Protein AF-A0A9W7D2R0-F1 (afdb_monomer)

Nearest PDB structures (foldseek):
  1hdf-assembly1_A  TM=7.786E-01  e=6.107E-05  Physarum polycephalum
  1ytq-assembly1_A  TM=7.139E-01  e=6.008E-03  Homo sapiens
  2bv2-assembly2_B  TM=7.488E-01  e=3.134E-02  Ciona intestinalis
  1a7h-assembly2_B  TM=7.354E-01  e=2.308E-02  Bos taurus
  1hk0-assembly1_X  TM=7.431E-01  e=4.810E-02  Homo sapiens

Foldseek 3Di:
DDDDPPPPPPPPLPWFWWWKWKWFAQEFQRHHTQAIETETGFLEKEFQPDPSRALRGFKMFMPGADQPQPKWKKFALDRQSDHDIDIDRNVPDRIDRGPVVCRSRTTIIGTDDPSHDPVSNVVNDYHYQVPFDAPDDRYGYDDDPVVVVVPDD

Radius of gyration: 17.45 Å; Cα contacts (8 Å, |Δi|>4): 350; chains: 1; bounding box: 54×45×46 Å

Organism: NCBI:txid1490495

Solvent-accessible surface area (backbone atoms only — not comparable to full-atom values): 8329 Å² total; per-residue (Å²): 140,82,84,80,79,80,80,77,77,76,75,78,62,66,67,51,69,52,72,24,39,44,34,36,7,57,29,55,70,66,34,62,75,65,38,33,43,33,48,42,60,41,27,26,34,39,16,30,80,42,90,90,45,37,36,34,38,16,12,39,39,47,47,62,60,76,49,50,90,78,10,28,43,34,40,12,44,28,55,82,58,40,80,59,71,49,82,41,55,33,58,79,44,56,62,41,51,58,49,68,92,48,40,46,39,31,14,15,33,34,40,38,43,94,44,49,43,74,66,46,26,64,72,59,32,74,44,57,58,75,79,42,57,71,79,53,97,51,30,34,38,63,80,56,73,82,61,59,71,78,71,69,131

Secondary structure (DSSP, 8-state):
----------------EEEEEEEEEEEGGGEEEEEEEEEEETT-EEE--STTTTTT--EEEEESS--STT-EEEEESSTTS-SSEEEEETTT-SEES--GGGTT---EEEEE-TT--HHHHHHH-EEEGGGSPEEETTEEE---TTTGGG---

Mean predicted aligned error: 8.3 Å

Sequence (153 aa):
MIYLGLHGSVIATTEADFNGYLKIYSAPNYKNAIITVNFNYASRCYSFDCDSLDNKAASAKWSKLPNSTSDTLIVFSETDCTGHKSTIRLSKTTTVSDFKVMKGTISSFIVKTKATTSAAIAKRGKSNICNWKRVGTGDIAEEDPALALFFRP

pLDDT: mean 85.27, std 18.64, range [34.19, 98.44]

Structure (mmCIF, N/CA/C/O backbone):
data_AF-A0A9W7D2R0-F1
#
_entry.id   AF-A0A9W7D2R0-F1
#
loop_
_atom_site.group_PDB
_atom_site.id
_atom_site.type_symbol
_atom_site.label_atom_id
_atom_site.label_alt_id
_atom_site.label_comp_id
_atom_site.label_asym_id
_atom_site.label_entity_id
_atom_site.label_seq_id
_atom_site.pdbx_PDB_ins_code
_atom_site.Cartn_x
_atom_site.Cartn_y
_atom_site.Cartn_z
_atom_site.occupancy
_atom_site.B_iso_or_equiv
_atom_site.auth_seq_id
_atom_site.auth_comp_id
_atom_site.auth_asym_id
_atom_site.auth_atom_id
_atom_site.pdbx_PDB_model_num
ATOM 1 N N . MET A 1 1 ? 40.451 14.704 -34.843 1.00 37.06 1 MET A N 1
ATOM 2 C CA . MET A 1 1 ? 39.150 14.389 -34.217 1.00 37.06 1 MET A CA 1
ATOM 3 C C . MET A 1 1 ? 39.399 13.410 -33.086 1.00 37.06 1 MET A C 1
ATOM 5 O O . MET A 1 1 ? 39.751 12.275 -33.366 1.00 37.06 1 MET A O 1
ATOM 9 N N . ILE A 1 2 ? 39.289 13.853 -31.836 1.00 38.09 2 ILE A N 1
ATOM 10 C CA . ILE A 1 2 ? 39.361 12.967 -30.669 1.00 38.09 2 ILE A CA 1
ATOM 11 C C . ILE A 1 2 ? 37.920 12.803 -30.188 1.00 38.09 2 ILE A C 1
ATOM 13 O O . ILE A 1 2 ? 37.302 13.774 -29.757 1.00 38.09 2 ILE A O 1
ATOM 17 N N . TYR A 1 3 ? 37.364 11.603 -30.350 1.00 38.22 3 TYR A N 1
ATOM 18 C CA . TYR A 1 3 ? 36.042 11.264 -29.831 1.00 38.22 3 TYR A CA 1
ATOM 19 C C . TYR A 1 3 ? 36.133 11.127 -28.306 1.00 38.22 3 TYR A C 1
ATOM 21 O O . TYR A 1 3 ? 36.762 10.200 -27.798 1.00 38.22 3 TYR A O 1
ATOM 29 N N . LEU A 1 4 ? 35.501 12.052 -27.577 1.00 40.69 4 LEU A N 1
ATOM 30 C CA . LEU A 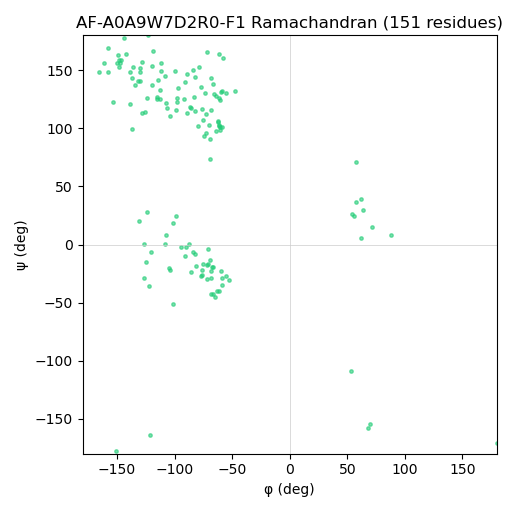1 4 ? 35.189 11.871 -26.161 1.00 40.69 4 LEU A CA 1
ATOM 31 C C . LEU A 1 4 ? 34.095 10.803 -26.034 1.00 40.69 4 LEU A C 1
ATOM 33 O O . LEU A 1 4 ? 32.919 11.069 -26.273 1.00 40.69 4 LEU A O 1
ATOM 37 N N . GLY A 1 5 ? 34.483 9.590 -25.645 1.00 42.06 5 GLY A N 1
ATOM 38 C CA . GLY A 1 5 ? 33.548 8.561 -25.200 1.00 42.06 5 GLY A CA 1
ATOM 39 C C . GLY A 1 5 ? 33.039 8.891 -23.800 1.00 42.06 5 GLY A C 1
ATOM 40 O O . GLY A 1 5 ? 33.683 8.545 -22.808 1.00 42.06 5 GLY A O 1
ATOM 41 N N . LEU A 1 6 ? 31.895 9.574 -23.724 1.00 42.69 6 LEU A N 1
ATOM 42 C CA . LEU A 1 6 ? 31.163 9.822 -22.485 1.00 42.69 6 LEU A CA 1
ATOM 43 C C . LEU A 1 6 ? 30.763 8.462 -21.880 1.00 42.69 6 LEU A C 1
ATOM 45 O O . LEU A 1 6 ? 29.797 7.837 -22.313 1.00 42.69 6 LEU A O 1
ATOM 49 N N . HIS A 1 7 ? 31.527 7.979 -20.901 1.00 39.88 7 HIS A N 1
ATOM 50 C CA . HIS A 1 7 ? 31.125 6.848 -20.070 1.00 39.88 7 HIS A CA 1
ATOM 51 C C . HIS A 1 7 ? 29.974 7.324 -19.185 1.00 39.88 7 HIS A C 1
ATOM 53 O O . HIS A 1 7 ? 30.178 7.896 -18.116 1.00 39.88 7 HIS A O 1
ATOM 59 N N . GLY A 1 8 ? 28.748 7.153 -19.677 1.00 45.22 8 GLY A N 1
ATOM 60 C CA . GLY A 1 8 ? 27.550 7.332 -18.877 1.00 45.22 8 GLY A CA 1
ATOM 61 C C . GLY A 1 8 ? 27.546 6.292 -17.765 1.00 45.22 8 GLY A C 1
ATOM 62 O O . GLY A 1 8 ? 27.162 5.147 -17.987 1.00 45.22 8 GLY A O 1
ATOM 63 N N . SER A 1 9 ? 27.988 6.681 -16.571 1.00 46.88 9 SER A N 1
ATOM 64 C CA . SER A 1 9 ? 27.786 5.891 -15.363 1.00 46.88 9 SER A CA 1
ATOM 65 C C . SER A 1 9 ? 26.284 5.754 -15.135 1.00 46.88 9 SER A C 1
ATOM 67 O O . SER A 1 9 ? 25.621 6.688 -14.683 1.00 46.88 9 SER A O 1
ATOM 69 N N . VAL A 1 10 ? 25.730 4.586 -15.457 1.00 50.31 10 VAL A N 1
ATOM 70 C CA . VAL A 1 10 ? 24.424 4.172 -14.949 1.00 50.31 10 VAL A CA 1
ATOM 71 C C . VAL A 1 10 ? 24.547 4.091 -13.433 1.00 50.31 10 VAL A C 1
ATOM 73 O O . VAL A 1 10 ? 25.116 3.149 -12.888 1.00 50.31 10 VAL A O 1
ATOM 76 N N . ILE A 1 11 ? 24.045 5.111 -12.737 1.00 44.81 11 ILE A N 1
ATOM 77 C CA . ILE A 1 11 ? 23.799 5.011 -11.303 1.00 44.81 11 ILE A CA 1
ATOM 78 C C . ILE A 1 11 ? 22.760 3.903 -11.166 1.00 44.81 11 ILE A C 1
ATOM 80 O O . ILE A 1 11 ? 21.597 4.093 -11.524 1.00 44.81 11 ILE A O 1
ATOM 84 N N . ALA A 1 12 ? 23.183 2.731 -10.696 1.00 45.44 12 ALA A N 1
ATOM 85 C CA . ALA A 1 12 ? 22.258 1.713 -10.242 1.00 45.44 12 ALA A CA 1
ATOM 86 C C . ALA A 1 12 ? 21.440 2.347 -9.114 1.00 45.44 12 ALA A C 1
ATOM 88 O O . ALA A 1 12 ? 21.928 2.529 -7.999 1.00 45.44 12 ALA A O 1
ATOM 89 N N . THR A 1 13 ? 20.215 2.776 -9.417 1.00 46.56 13 THR A N 1
ATOM 90 C CA . THR A 1 13 ? 19.276 3.218 -8.394 1.00 46.56 13 THR A CA 1
ATOM 91 C C . THR A 1 13 ? 19.017 2.004 -7.519 1.00 46.56 13 THR A C 1
ATOM 93 O O . THR A 1 13 ? 18.363 1.062 -7.968 1.00 46.56 13 THR A O 1
ATOM 96 N N . THR A 1 14 ? 19.586 1.978 -6.315 1.00 55.47 14 THR A N 1
ATOM 97 C CA . THR A 1 14 ? 19.352 0.905 -5.348 1.00 55.47 14 THR A CA 1
ATOM 98 C C . THR A 1 14 ? 17.863 0.895 -5.035 1.00 55.47 14 THR A C 1
ATOM 100 O O . THR A 1 14 ? 17.366 1.777 -4.334 1.00 55.47 14 THR A O 1
ATOM 103 N N . GLU A 1 15 ? 17.132 -0.038 -5.638 1.00 65.81 15 GLU A N 1
ATOM 104 C CA . GLU A 1 15 ? 15.725 -0.267 -5.334 1.00 65.81 15 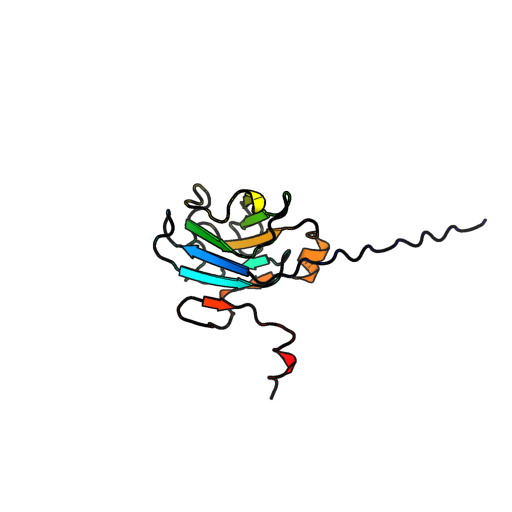GLU A CA 1
ATOM 105 C C . GLU A 1 15 ? 15.609 -0.516 -3.828 1.00 65.81 15 GLU A C 1
ATOM 107 O O . GLU A 1 15 ? 16.404 -1.260 -3.257 1.00 65.81 15 GLU A O 1
ATOM 112 N N . ALA A 1 16 ? 14.689 0.188 -3.170 1.00 76.31 16 ALA A N 1
ATOM 113 C CA . ALA A 1 16 ? 14.589 0.123 -1.721 1.00 76.31 16 ALA A CA 1
ATOM 114 C C . ALA A 1 16 ? 13.845 -1.152 -1.312 1.00 76.31 16 ALA A C 1
ATOM 116 O O . ALA A 1 16 ? 12.614 -1.211 -1.394 1.00 76.31 16 ALA A O 1
ATOM 117 N N . ASP A 1 17 ? 14.613 -2.140 -0.869 1.00 86.31 17 ASP A N 1
ATOM 118 C CA . ASP A 1 17 ? 14.105 -3.318 -0.179 1.00 86.31 17 ASP A CA 1
ATOM 119 C C . ASP A 1 17 ? 13.891 -2.982 1.307 1.00 86.31 17 ASP A C 1
ATOM 121 O O . ASP A 1 17 ? 14.635 -2.203 1.908 1.00 86.31 17 ASP A O 1
ATOM 125 N N . PHE A 1 18 ? 12.851 -3.544 1.908 1.00 89.88 18 PHE A N 1
ATOM 126 C CA . PHE A 1 18 ? 12.529 -3.420 3.328 1.00 89.88 18 PHE A CA 1
ATOM 127 C C . PHE A 1 18 ? 11.782 -4.673 3.798 1.00 89.88 18 PHE A C 1
ATOM 129 O O . PHE A 1 18 ? 11.601 -5.611 3.036 1.00 89.88 18 PHE A O 1
ATOM 136 N N . ASN A 1 19 ? 11.361 -4.711 5.061 1.00 89.94 19 ASN A N 1
ATOM 137 C CA . ASN A 1 19 ? 10.449 -5.735 5.566 1.00 89.94 19 ASN A CA 1
ATOM 138 C C . ASN A 1 19 ? 9.410 -5.042 6.443 1.00 89.94 19 ASN A C 1
ATOM 140 O O . ASN A 1 19 ? 9.687 -4.673 7.591 1.00 89.94 19 ASN A O 1
ATOM 144 N N . GLY A 1 20 ? 8.239 -4.806 5.862 1.00 93.81 20 GLY A N 1
ATOM 145 C CA . GLY A 1 20 ? 7.179 -4.043 6.492 1.00 93.81 20 GLY A CA 1
ATOM 146 C C . GLY A 1 20 ? 5.805 -4.583 6.167 1.00 93.81 20 GLY A C 1
ATOM 147 O O . GLY A 1 20 ? 5.645 -5.551 5.423 1.00 93.81 20 GLY A O 1
ATOM 148 N N . TYR A 1 21 ? 4.803 -3.949 6.768 1.00 95.56 21 TYR A N 1
ATOM 149 C CA . TYR A 1 21 ? 3.426 -4.366 6.578 1.00 95.56 21 TYR A CA 1
ATOM 150 C C . TYR A 1 21 ? 2.481 -3.197 6.358 1.00 95.56 21 TYR A C 1
ATOM 152 O O . TYR A 1 21 ? 2.686 -2.097 6.877 1.00 95.56 21 TYR A O 1
ATOM 160 N N . LEU A 1 22 ? 1.390 -3.481 5.652 1.00 97.38 22 LEU A N 1
ATOM 161 C CA . LEU A 1 22 ? 0.230 -2.619 5.485 1.00 97.38 22 LEU A CA 1
ATOM 162 C C . LEU A 1 22 ? -1.020 -3.398 5.899 1.00 97.38 22 LEU A C 1
ATOM 164 O O . LEU A 1 22 ? -1.399 -4.377 5.266 1.00 97.38 22 LEU A O 1
ATOM 168 N N . LYS A 1 23 ? -1.668 -2.959 6.974 1.00 97.38 23 LYS A N 1
ATOM 169 C CA . LYS A 1 23 ? -2.930 -3.508 7.464 1.00 97.38 23 LYS A CA 1
ATOM 170 C C . LYS A 1 23 ? -4.095 -2.652 6.991 1.00 97.38 23 LYS A C 1
ATOM 172 O O . LYS A 1 23 ? -4.117 -1.447 7.246 1.00 97.38 23 LYS A O 1
ATOM 177 N N . ILE A 1 24 ? -5.059 -3.289 6.340 1.00 96.12 24 ILE A N 1
ATOM 178 C CA . ILE A 1 24 ? -6.171 -2.657 5.630 1.00 96.12 24 ILE A CA 1
ATOM 179 C C . ILE A 1 24 ? -7.485 -2.998 6.329 1.00 96.12 24 ILE A C 1
ATOM 181 O O . ILE A 1 24 ? -7.687 -4.114 6.814 1.00 96.12 24 ILE A O 1
ATOM 185 N N . TYR A 1 25 ? -8.381 -2.020 6.378 1.00 97.00 25 TYR A N 1
ATOM 186 C CA . TYR A 1 25 ? -9.654 -2.082 7.086 1.00 97.00 25 TYR A CA 1
ATOM 187 C C . TYR A 1 25 ? -10.788 -1.639 6.160 1.00 97.00 25 TYR A C 1
ATOM 189 O O . TYR A 1 25 ? -10.617 -0.673 5.409 1.00 97.00 25 TYR A O 1
ATOM 197 N N . SER A 1 26 ? -11.945 -2.304 6.232 1.00 96.25 26 SER A N 1
ATOM 198 C CA . SER A 1 26 ? -13.111 -1.995 5.386 1.00 96.25 26 SER A CA 1
ATOM 199 C C . SER A 1 26 ? -13.985 -0.867 5.921 1.00 96.25 26 SER A C 1
ATOM 201 O O . SER A 1 26 ? -14.903 -0.414 5.241 1.00 96.25 26 SER A O 1
ATOM 203 N N . ALA A 1 27 ? -13.695 -0.372 7.126 1.00 96.88 27 ALA A N 1
ATOM 204 C CA . ALA A 1 27 ? -14.367 0.783 7.697 1.00 96.88 27 ALA A CA 1
ATOM 205 C C . ALA A 1 27 ? -13.370 1.846 8.199 1.00 96.88 27 ALA A C 1
ATOM 207 O O . ALA A 1 27 ? -12.208 1.537 8.495 1.00 96.88 27 ALA A O 1
ATOM 208 N N . PRO A 1 28 ? -13.806 3.117 8.303 1.00 97.25 28 PRO A N 1
ATOM 209 C CA . PRO A 1 28 ? -13.012 4.173 8.919 1.00 97.25 28 PRO A CA 1
ATOM 210 C C . PRO A 1 28 ? -12.639 3.851 10.369 1.00 97.25 28 PRO A C 1
ATOM 212 O O . PRO A 1 28 ? -13.291 3.052 11.047 1.00 97.25 28 PRO A O 1
ATOM 215 N N . ASN A 1 29 ? -11.612 4.533 10.864 1.00 97.50 29 ASN A N 1
ATOM 216 C CA . ASN A 1 29 ? -11.098 4.419 12.227 1.00 97.50 29 ASN A CA 1
ATOM 217 C C . ASN A 1 29 ? -10.682 2.988 12.595 1.00 97.50 29 ASN A C 1
ATOM 219 O O . ASN A 1 29 ? -10.847 2.561 13.737 1.00 97.50 29 ASN A O 1
ATOM 223 N N . TYR A 1 30 ? -10.114 2.262 11.626 1.00 97.25 30 TYR A N 1
ATOM 224 C CA . TYR A 1 30 ? -9.507 0.942 11.819 1.00 97.25 30 TYR A CA 1
ATOM 225 C C . TYR A 1 30 ? -10.497 -0.141 12.263 1.00 97.25 30 TYR A C 1
ATOM 227 O O . TYR A 1 30 ? -10.137 -1.077 12.980 1.00 97.25 30 TYR A O 1
ATOM 235 N N . LYS A 1 31 ? -11.759 -0.008 11.851 1.00 96.81 31 LYS A N 1
ATOM 236 C CA . LYS A 1 31 ? -12.804 -1.005 12.094 1.00 96.81 31 LYS A CA 1
ATOM 237 C C . LYS A 1 31 ? -12.830 -2.029 10.961 1.00 96.81 31 LYS A C 1
ATOM 239 O O . LYS A 1 31 ? -12.591 -1.674 9.812 1.00 96.81 31 LYS A O 1
ATOM 244 N N . ASN A 1 32 ? -13.167 -3.277 11.286 1.00 95.00 32 ASN A N 1
ATOM 245 C CA . ASN A 1 32 ? -13.293 -4.383 10.329 1.00 95.00 32 ASN A CA 1
ATOM 246 C C . ASN A 1 32 ? -11.995 -4.620 9.535 1.00 95.00 32 ASN A C 1
ATOM 248 O O . ASN A 1 32 ? -11.895 -4.289 8.353 1.00 95.00 32 ASN A O 1
ATOM 252 N N . ALA A 1 33 ? -10.970 -5.149 10.208 1.00 94.81 33 ALA A N 1
ATOM 253 C CA . ALA A 1 33 ? -9.720 -5.522 9.547 1.00 94.81 33 ALA A CA 1
ATOM 254 C C . ALA A 1 33 ? -9.989 -6.570 8.457 1.00 94.81 33 ALA A C 1
ATOM 256 O O . ALA A 1 33 ? -10.676 -7.555 8.718 1.00 94.81 33 ALA A O 1
ATOM 257 N N . ILE A 1 34 ? -9.445 -6.345 7.261 1.00 91.69 34 ILE A N 1
ATOM 258 C CA . ILE A 1 34 ? -9.611 -7.244 6.114 1.00 91.69 34 ILE A CA 1
ATOM 259 C C . ILE A 1 34 ? -8.365 -8.106 5.945 1.00 91.69 34 ILE A C 1
ATOM 261 O O . ILE A 1 34 ? -8.458 -9.326 5.839 1.00 91.69 34 ILE A O 1
ATOM 265 N N . ILE A 1 35 ? -7.197 -7.458 5.917 1.00 93.31 35 ILE A N 1
ATOM 266 C CA . ILE A 1 35 ? -5.934 -8.125 5.617 1.00 93.31 35 ILE A CA 1
ATOM 267 C C . ILE A 1 35 ? -4.735 -7.351 6.164 1.00 93.31 35 ILE A C 1
ATOM 269 O O . ILE A 1 35 ? -4.751 -6.116 6.215 1.00 93.31 35 ILE A O 1
ATOM 273 N N . THR A 1 36 ? -3.682 -8.073 6.535 1.00 95.44 36 THR A N 1
ATOM 274 C CA . THR A 1 36 ? -2.329 -7.538 6.694 1.00 95.44 36 THR A CA 1
ATOM 275 C C . THR A 1 36 ? -1.461 -8.039 5.549 1.00 95.44 36 THR A C 1
ATOM 277 O O . THR A 1 36 ? -1.295 -9.241 5.354 1.00 95.44 36 THR A O 1
ATOM 280 N N . VAL A 1 37 ? -0.893 -7.107 4.795 1.00 94.81 37 VAL A N 1
ATOM 281 C CA . VAL A 1 37 ? 0.011 -7.380 3.680 1.00 94.81 37 VAL A CA 1
ATOM 282 C C . VAL A 1 37 ? 1.434 -7.203 4.175 1.00 94.81 37 VAL A C 1
ATOM 284 O O . VAL A 1 37 ? 1.795 -6.087 4.538 1.00 94.81 37 VAL A O 1
ATOM 287 N N . ASN A 1 38 ? 2.230 -8.268 4.194 1.00 94.62 38 ASN A N 1
ATOM 288 C CA . ASN A 1 38 ? 3.664 -8.210 4.478 1.00 94.62 38 ASN A CA 1
ATOM 289 C C . ASN A 1 38 ? 4.420 -8.219 3.148 1.00 94.62 38 ASN A C 1
ATOM 291 O O . ASN A 1 38 ? 4.218 -9.117 2.333 1.00 94.62 38 ASN A O 1
ATOM 295 N N . PHE A 1 39 ? 5.245 -7.207 2.903 1.00 93.94 39 PHE A N 1
ATOM 296 C CA . PHE A 1 39 ? 5.873 -6.995 1.601 1.00 93.94 39 PHE A CA 1
ATOM 297 C C . PHE A 1 39 ? 7.224 -6.311 1.751 1.00 93.94 39 PHE A C 1
ATOM 299 O O . PHE A 1 39 ? 7.484 -5.630 2.749 1.00 93.94 39 PHE A O 1
ATOM 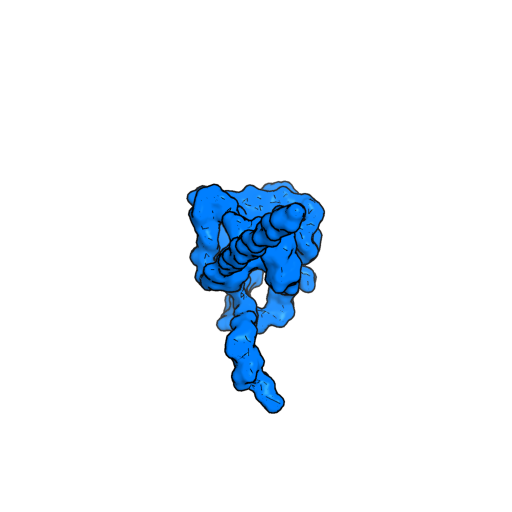306 N N . ASN A 1 40 ? 8.076 -6.512 0.745 1.00 92.25 40 ASN A N 1
ATOM 307 C CA . ASN A 1 40 ? 9.497 -6.223 0.887 1.00 92.25 40 ASN A CA 1
ATOM 308 C C . ASN A 1 40 ? 10.030 -5.191 -0.102 1.00 92.25 40 ASN A C 1
ATOM 310 O O . ASN A 1 40 ? 11.185 -4.790 0.010 1.00 92.25 40 ASN A O 1
ATOM 314 N N . TYR A 1 41 ? 9.229 -4.750 -1.074 1.00 92.69 41 TYR A N 1
ATOM 315 C CA . TYR A 1 41 ? 9.745 -3.944 -2.176 1.00 92.69 41 TYR A CA 1
ATOM 316 C C . TYR A 1 41 ? 9.027 -2.610 -2.330 1.00 92.69 41 TYR A C 1
ATOM 318 O O . TYR A 1 41 ? 7.814 -2.523 -2.523 1.00 92.69 41 TYR A O 1
ATOM 326 N N . ALA A 1 42 ? 9.812 -1.533 -2.330 1.00 94.62 42 ALA A N 1
ATOM 327 C CA . ALA A 1 42 ? 9.356 -0.260 -2.860 1.00 94.62 42 ALA A CA 1
ATOM 328 C C . ALA A 1 42 ? 9.282 -0.338 -4.389 1.00 94.62 42 ALA A C 1
ATOM 330 O O . ALA A 1 42 ? 9.875 -1.207 -5.027 1.00 94.62 42 ALA A O 1
ATOM 331 N N . SER A 1 43 ? 8.604 0.626 -5.006 1.00 95.44 43 SER A N 1
ATOM 332 C CA . SER A 1 43 ? 8.483 0.721 -6.469 1.00 95.44 43 SER A CA 1
ATOM 333 C C . SER A 1 43 ? 7.775 -0.464 -7.142 1.00 95.44 43 SER A C 1
ATOM 335 O O . SER A 1 43 ? 7.701 -0.485 -8.361 1.00 95.44 43 SER A O 1
ATOM 337 N N . ARG A 1 44 ? 7.220 -1.428 -6.401 1.00 95.75 44 ARG A N 1
ATOM 338 C CA . ARG A 1 44 ? 6.325 -2.460 -6.938 1.00 95.75 44 ARG A CA 1
ATOM 339 C C . ARG A 1 44 ? 4.877 -1.982 -6.849 1.00 95.75 44 ARG A C 1
ATOM 341 O O . ARG A 1 44 ? 4.494 -1.356 -5.862 1.00 95.75 44 ARG A O 1
ATOM 348 N N . CYS A 1 45 ? 4.095 -2.268 -7.886 1.00 97.25 45 CYS A N 1
ATOM 349 C CA . CYS A 1 45 ? 2.651 -2.061 -7.872 1.00 97.25 45 CYS A CA 1
ATOM 350 C C . CYS A 1 45 ? 1.958 -3.289 -7.286 1.00 97.25 45 CYS A C 1
ATOM 352 O O . CYS A 1 45 ? 2.078 -4.382 -7.837 1.00 97.25 45 CYS A O 1
ATOM 354 N N . TYR A 1 46 ? 1.250 -3.109 -6.178 1.00 97.06 46 TYR A N 1
ATOM 355 C CA . TYR A 1 46 ? 0.522 -4.174 -5.500 1.00 97.06 46 TYR A CA 1
ATOM 356 C C . TYR A 1 46 ? -0.975 -3.996 -5.737 1.00 97.06 46 TYR A C 1
ATOM 358 O O . TYR A 1 46 ? -1.526 -2.969 -5.338 1.00 97.06 46 TYR A O 1
ATOM 366 N N . SER A 1 47 ? -1.625 -4.961 -6.388 1.00 96.69 47 SER A N 1
ATOM 367 C CA . SER A 1 47 ? -3.059 -4.908 -6.693 1.00 96.69 47 SER A CA 1
ATOM 368 C C . SER A 1 47 ? -3.892 -5.726 -5.706 1.00 96.69 47 SER A C 1
ATOM 370 O O . SER A 1 47 ? -3.434 -6.743 -5.182 1.00 96.69 47 SER A O 1
ATOM 372 N N . PHE A 1 48 ? -5.122 -5.269 -5.474 1.00 93.00 48 PHE A N 1
ATOM 373 C CA . PHE A 1 48 ? -6.158 -5.912 -4.661 1.00 93.00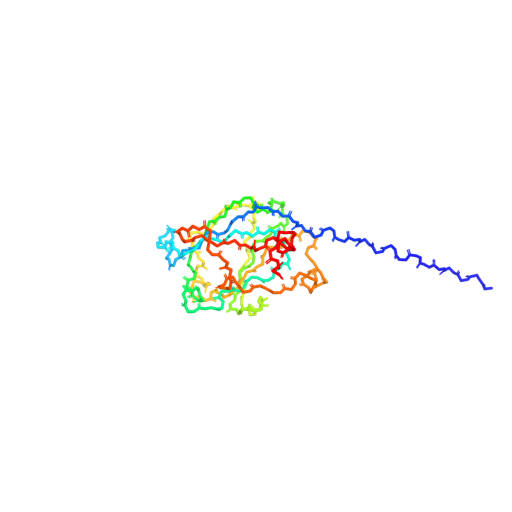 48 PHE A CA 1
ATOM 374 C C . PHE A 1 48 ? -7.167 -6.688 -5.514 1.00 93.00 48 PHE A C 1
ATOM 376 O O . PHE A 1 48 ? -8.297 -6.860 -5.077 1.00 93.00 48 PHE A O 1
ATOM 383 N N . ASP A 1 49 ? -6.776 -7.115 -6.717 1.00 90.12 49 ASP A N 1
ATOM 384 C CA . ASP A 1 49 ? -7.655 -7.648 -7.767 1.00 90.12 49 ASP A CA 1
ATOM 385 C C . ASP A 1 49 ? -8.252 -9.022 -7.395 1.00 90.12 49 ASP A C 1
ATOM 387 O O . ASP A 1 49 ? -7.798 -10.080 -7.841 1.00 90.12 49 ASP A O 1
ATOM 391 N N . CYS A 1 50 ? -9.214 -8.983 -6.471 1.00 86.75 50 CYS A N 1
ATOM 392 C CA . CYS A 1 50 ? -10.108 -10.047 -6.043 1.00 86.75 50 CYS A CA 1
ATOM 393 C C . CYS A 1 50 ? -11.276 -9.474 -5.218 1.00 86.75 50 CYS A C 1
ATOM 395 O O . CYS A 1 50 ? -11.100 -8.546 -4.426 1.00 86.75 50 CYS A O 1
ATOM 397 N N . ASP A 1 51 ? -12.450 -10.106 -5.303 1.00 84.25 51 ASP A N 1
ATOM 398 C CA . ASP A 1 51 ? -13.715 -9.627 -4.707 1.00 84.25 51 ASP A CA 1
ATOM 399 C C . ASP A 1 51 ? -13.643 -9.283 -3.210 1.00 84.25 51 ASP A C 1
ATOM 401 O O . ASP A 1 51 ? -14.378 -8.430 -2.699 1.00 84.25 51 ASP A O 1
ATOM 405 N N . SER A 1 52 ? -12.767 -9.975 -2.479 1.00 83.94 52 SER A N 1
ATOM 406 C CA . SER A 1 52 ? -12.628 -9.810 -1.030 1.00 83.94 52 SER A CA 1
ATOM 407 C C . SER A 1 52 ? -11.873 -8.544 -0.609 1.00 83.94 52 SER A C 1
ATOM 409 O O . SER A 1 52 ? -12.050 -8.097 0.526 1.00 83.94 52 SER A O 1
ATOM 411 N N . LEU A 1 53 ? -11.050 -7.965 -1.491 1.00 88.62 53 LEU A N 1
ATOM 412 C CA . LEU A 1 53 ? -10.165 -6.835 -1.178 1.00 88.62 53 LEU A CA 1
ATOM 413 C C . LEU A 1 53 ? -10.416 -5.623 -2.073 1.00 88.62 53 LEU A C 1
ATOM 415 O O . LEU A 1 53 ? -10.317 -4.488 -1.592 1.00 88.62 53 LEU A O 1
ATOM 419 N N . ASP A 1 54 ? -10.746 -5.865 -3.339 1.00 94.19 54 ASP A N 1
ATOM 420 C CA . ASP A 1 54 ? -10.916 -4.819 -4.332 1.00 94.19 54 ASP A CA 1
ATOM 421 C C . ASP A 1 54 ? -12.000 -3.832 -3.907 1.00 94.19 54 ASP A C 1
ATOM 423 O O . ASP A 1 54 ? -13.091 -4.217 -3.466 1.00 94.19 54 ASP A O 1
ATOM 427 N N . ASN A 1 55 ? -11.687 -2.538 -3.995 1.00 95.19 55 ASN A N 1
ATOM 428 C CA . ASN A 1 55 ? -12.623 -1.474 -3.652 1.00 95.19 55 ASN A CA 1
ATOM 429 C C . ASN A 1 55 ? -13.200 -1.583 -2.221 1.00 95.19 55 ASN A C 1
ATOM 431 O O . ASN A 1 55 ? -14.281 -1.070 -1.930 1.00 95.19 55 ASN A O 1
ATOM 435 N N . LYS A 1 56 ? -12.501 -2.243 -1.282 1.00 95.50 56 LYS A N 1
ATOM 436 C CA . LYS A 1 56 ? -12.960 -2.368 0.118 1.00 95.50 56 LYS A CA 1
ATOM 437 C C . LYS A 1 56 ? -12.233 -1.457 1.096 1.00 95.50 56 LYS A C 1
ATOM 439 O O . LYS A 1 56 ? -12.764 -1.194 2.171 1.00 95.50 56 LYS A O 1
ATOM 444 N N . ALA A 1 57 ? -11.031 -0.982 0.774 1.00 96.06 57 ALA A N 1
ATOM 445 C CA . ALA A 1 57 ? -10.212 -0.247 1.735 1.00 96.06 57 ALA A CA 1
ATOM 446 C C . ALA A 1 57 ? -10.839 1.104 2.136 1.00 96.06 57 ALA A C 1
ATOM 448 O O . ALA A 1 57 ? -11.192 1.932 1.293 1.00 96.06 57 ALA A O 1
ATOM 449 N N . ALA A 1 58 ? -10.925 1.348 3.445 1.00 97.56 58 ALA A N 1
ATOM 450 C CA . ALA A 1 58 ? -11.460 2.578 4.033 1.00 97.56 58 ALA A CA 1
ATOM 451 C C . ALA A 1 58 ? -10.500 3.248 5.025 1.00 97.56 58 ALA A C 1
ATOM 453 O O . ALA A 1 58 ? -10.506 4.471 5.159 1.00 97.56 58 ALA A O 1
ATOM 454 N N . SER A 1 59 ? -9.653 2.466 5.693 1.00 98.00 59 SER A N 1
ATOM 455 C CA . SER A 1 59 ? -8.569 2.967 6.537 1.00 98.00 59 SER A CA 1
ATOM 456 C C . SER A 1 59 ? -7.390 1.993 6.534 1.00 98.00 59 SER A C 1
ATOM 458 O O . SER A 1 59 ? -7.527 0.839 6.116 1.00 98.00 59 SER A O 1
ATOM 460 N N . ALA A 1 60 ? -6.215 2.457 6.959 1.00 98.06 60 ALA A N 1
ATOM 461 C CA . ALA A 1 60 ? -5.002 1.645 6.959 1.00 98.06 60 ALA A CA 1
ATOM 462 C C . ALA A 1 60 ? -4.038 1.997 8.098 1.00 98.06 60 ALA A C 1
ATOM 464 O O . ALA A 1 60 ? -3.981 3.135 8.568 1.00 98.06 60 ALA A O 1
ATOM 465 N N . LYS A 1 61 ? -3.239 1.009 8.511 1.00 98.44 61 LYS A N 1
ATOM 466 C CA . LYS A 1 61 ? -2.076 1.170 9.397 1.00 98.44 61 LYS A CA 1
ATOM 467 C C . LYS A 1 61 ? -0.877 0.473 8.782 1.00 98.44 61 LYS A C 1
ATOM 469 O O . LYS A 1 61 ? -1.042 -0.568 8.160 1.00 98.44 61 LYS A O 1
ATOM 474 N N . TRP A 1 62 ? 0.320 0.978 9.013 1.00 98.00 62 TRP A N 1
ATOM 475 C CA . TRP A 1 62 ? 1.541 0.322 8.560 1.00 98.00 62 TRP A CA 1
ATOM 476 C C . TRP A 1 62 ? 2.659 0.455 9.582 1.00 98.00 62 TRP A C 1
ATOM 478 O O . TRP A 1 62 ? 2.611 1.284 10.490 1.00 98.00 62 TRP A O 1
ATOM 488 N N . SER A 1 63 ? 3.679 -0.377 9.420 1.00 96.62 63 SER A N 1
ATOM 489 C CA . SER A 1 63 ? 4.940 -0.251 10.143 1.00 96.62 63 SER A CA 1
ATOM 490 C C . SER A 1 63 ? 6.088 -0.745 9.278 1.00 96.62 63 SER A C 1
ATOM 492 O O . SER A 1 63 ? 5.880 -1.510 8.334 1.00 96.62 63 SER A O 1
ATOM 494 N N . LYS A 1 64 ? 7.298 -0.289 9.617 1.00 95.06 64 LYS A N 1
ATOM 495 C CA . LYS A 1 64 ? 8.555 -0.634 8.936 1.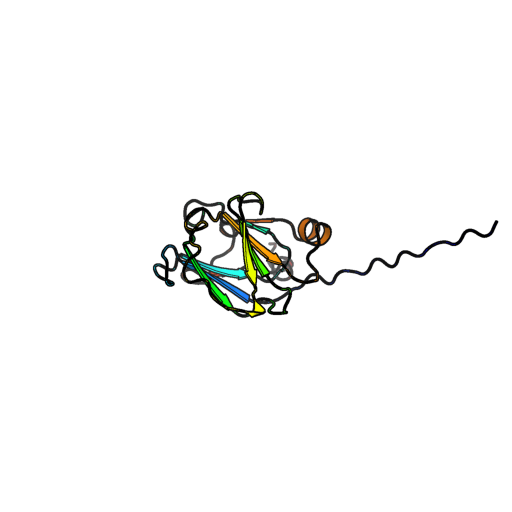00 95.06 64 LYS A CA 1
ATOM 496 C C . LYS A 1 64 ? 8.545 -0.376 7.419 1.00 95.06 64 LYS A C 1
ATOM 498 O O . LYS A 1 64 ? 9.293 -1.003 6.677 1.00 95.06 64 LYS A O 1
ATOM 503 N N . LEU A 1 65 ? 7.714 0.562 6.961 1.00 95.94 65 LEU A N 1
ATOM 504 C CA . LEU A 1 65 ? 7.847 1.127 5.620 1.00 95.94 65 LEU A CA 1
ATOM 505 C C . LEU A 1 65 ? 8.972 2.177 5.619 1.00 95.94 65 LEU A C 1
ATOM 507 O O . LEU A 1 65 ? 9.202 2.802 6.662 1.00 95.94 65 LEU A O 1
ATOM 511 N N . PRO A 1 66 ? 9.631 2.416 4.471 1.00 95.19 66 PRO A N 1
ATOM 512 C CA . PRO A 1 66 ? 10.525 3.555 4.288 1.00 95.19 66 PRO A CA 1
ATOM 513 C C . PRO A 1 66 ? 9.873 4.856 4.773 1.00 95.19 66 PRO A C 1
ATOM 515 O O . PRO A 1 66 ? 8.707 5.119 4.482 1.00 95.19 66 PRO A O 1
ATOM 518 N N . ASN A 1 67 ? 10.595 5.651 5.560 1.00 94.88 67 ASN A N 1
ATOM 519 C CA . ASN A 1 67 ? 10.028 6.794 6.282 1.00 94.88 67 ASN A CA 1
ATOM 520 C C . ASN A 1 67 ? 10.830 8.093 6.108 1.00 94.88 67 ASN A C 1
ATOM 522 O O . ASN A 1 67 ? 10.669 9.028 6.896 1.00 94.88 67 ASN A O 1
ATOM 526 N N . SER A 1 68 ? 11.657 8.179 5.064 1.00 93.69 68 SER A N 1
ATOM 527 C CA . SER A 1 68 ? 12.358 9.412 4.709 1.00 93.69 68 SER A CA 1
ATOM 528 C C . SER A 1 68 ? 11.359 10.523 4.372 1.00 93.69 68 SER A C 1
ATOM 530 O O . SER A 1 68 ? 10.182 10.291 4.081 1.00 93.69 68 SER A O 1
ATOM 532 N N . THR A 1 69 ? 11.821 11.772 4.358 1.00 93.19 69 THR A N 1
ATOM 533 C CA . THR A 1 69 ? 10.967 12.950 4.119 1.00 93.19 69 THR A CA 1
ATOM 534 C C . THR A 1 69 ? 10.235 12.927 2.771 1.00 93.19 69 THR A C 1
ATOM 536 O O . THR A 1 69 ? 9.134 13.471 2.672 1.00 93.19 69 THR A O 1
ATOM 539 N N . SER A 1 70 ? 10.811 12.274 1.757 1.00 93.25 70 SER A N 1
ATOM 540 C CA . SER A 1 70 ? 10.230 12.087 0.422 1.00 93.25 70 SER A CA 1
ATOM 541 C C . SER A 1 70 ? 9.405 10.810 0.252 1.00 93.25 70 SER A C 1
ATOM 543 O O . SER A 1 70 ? 8.760 10.653 -0.784 1.00 93.25 70 SER A O 1
ATOM 545 N N . ASP A 1 71 ? 9.441 9.888 1.217 1.00 96.06 71 ASP A N 1
ATOM 546 C CA . ASP A 1 71 ? 8.841 8.566 1.050 1.00 96.06 71 ASP A CA 1
ATOM 547 C C . ASP A 1 71 ? 7.317 8.645 1.207 1.00 96.06 71 ASP A C 1
ATOM 549 O O . ASP A 1 71 ? 6.780 9.324 2.095 1.00 96.06 71 ASP A O 1
ATOM 553 N N . THR A 1 72 ? 6.600 7.972 0.307 1.00 97.94 72 THR A N 1
ATOM 554 C CA . THR A 1 72 ? 5.138 8.051 0.229 1.00 97.94 72 THR A CA 1
ATOM 555 C C . THR A 1 72 ? 4.494 6.692 0.008 1.00 97.94 72 THR A C 1
ATOM 557 O O . THR A 1 72 ? 5.000 5.865 -0.744 1.00 97.94 72 THR A O 1
ATOM 560 N N . LEU A 1 73 ? 3.338 6.485 0.633 1.00 98.19 73 LEU A N 1
ATOM 561 C CA . LEU A 1 73 ? 2.377 5.470 0.221 1.00 98.19 73 LEU A CA 1
ATOM 562 C C . LEU A 1 73 ? 1.404 6.139 -0.742 1.00 98.19 73 LEU A C 1
ATOM 564 O O . LEU A 1 73 ? 0.800 7.158 -0.407 1.00 98.19 73 LEU A O 1
ATOM 568 N N . ILE A 1 74 ? 1.259 5.578 -1.934 1.00 98.06 74 ILE A N 1
ATOM 569 C CA . ILE A 1 74 ? 0.285 6.033 -2.919 1.00 98.06 74 ILE A CA 1
ATOM 570 C C . ILE A 1 74 ? -0.724 4.920 -3.122 1.00 98.06 74 ILE A C 1
ATOM 572 O O . ILE A 1 74 ? -0.335 3.792 -3.406 1.00 98.06 74 ILE A O 1
ATOM 576 N N . VAL A 1 75 ? -2.000 5.252 -2.977 1.00 98.12 75 VAL A N 1
ATOM 577 C CA . VAL A 1 75 ? -3.123 4.359 -3.275 1.00 98.12 75 VAL A CA 1
ATOM 578 C C . VAL A 1 75 ? -3.822 4.835 -4.540 1.00 98.12 75 VAL A C 1
ATOM 580 O O . VAL A 1 75 ? -3.898 6.043 -4.776 1.00 98.12 75 VAL A O 1
ATOM 583 N N . PHE A 1 76 ? -4.319 3.894 -5.331 1.00 98.12 76 PHE A N 1
ATOM 584 C CA . PHE A 1 76 ? -4.852 4.118 -6.672 1.00 98.12 76 PHE A CA 1
ATOM 585 C C . PHE A 1 76 ? -6.221 3.470 -6.833 1.00 98.12 76 PHE A C 1
ATOM 587 O O . PHE A 1 76 ? -6.509 2.469 -6.171 1.00 98.12 76 PHE A O 1
ATOM 594 N N . SER A 1 77 ? -7.047 4.033 -7.715 1.00 97.19 77 SER A N 1
ATOM 595 C CA . SER A 1 77 ? -8.387 3.512 -7.978 1.00 97.19 77 SER A CA 1
ATOM 596 C C . SER A 1 77 ? -8.431 2.334 -8.945 1.00 97.19 77 SER A C 1
ATOM 598 O O . SER A 1 77 ? -9.413 1.602 -8.980 1.00 97.19 77 SER A O 1
ATOM 600 N N . GLU A 1 78 ? -7.372 2.139 -9.724 1.00 97.19 78 GLU A N 1
ATOM 601 C CA . GLU A 1 78 ? -7.263 1.057 -10.704 1.00 97.19 78 GLU A CA 1
ATOM 602 C C . GLU A 1 78 ? -6.200 0.044 -10.266 1.00 97.19 78 GLU A C 1
ATOM 604 O O . GLU A 1 78 ? -5.309 0.354 -9.469 1.00 97.19 78 GLU A O 1
ATOM 609 N N . THR A 1 79 ? -6.305 -1.196 -10.742 1.00 95.56 79 THR A N 1
ATOM 610 C CA . THR A 1 79 ? -5.484 -2.331 -10.279 1.00 95.56 79 THR A CA 1
ATOM 611 C C . THR A 1 79 ? -4.026 -2.249 -10.726 1.00 95.56 79 THR A C 1
ATOM 613 O O . THR A 1 79 ? -3.156 -2.896 -10.149 1.00 95.56 79 THR A O 1
ATOM 616 N N . ASP A 1 80 ? -3.716 -1.425 -11.721 1.00 95.06 80 ASP A N 1
ATOM 617 C CA . ASP A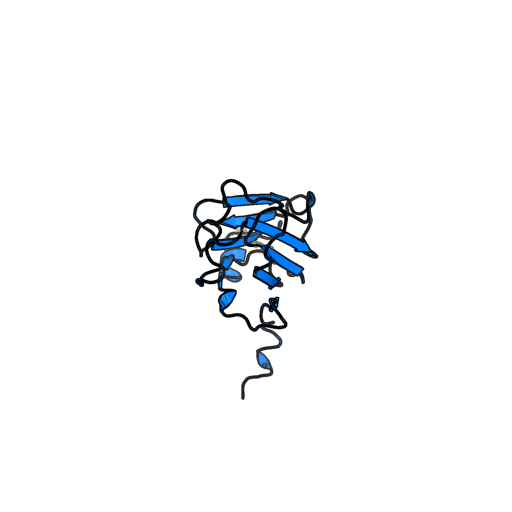 1 80 ? -2.392 -1.295 -12.317 1.00 95.06 80 ASP A CA 1
ATOM 618 C C . ASP A 1 80 ? -1.596 -0.072 -11.839 1.00 95.06 80 ASP A C 1
ATOM 620 O O . ASP A 1 80 ? -0.598 0.307 -12.459 1.00 95.06 80 ASP A O 1
ATOM 624 N N . CYS A 1 81 ? -2.003 0.503 -10.705 1.00 97.06 81 CYS A N 1
ATOM 625 C CA . CYS A 1 81 ? -1.442 1.718 -10.124 1.00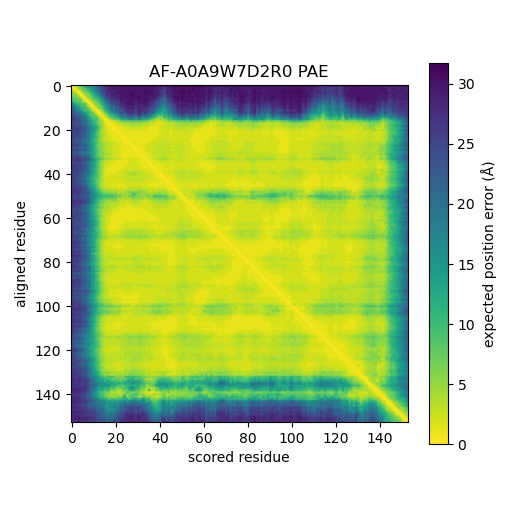 97.06 81 CYS A CA 1
ATOM 626 C C . CYS A 1 81 ? -1.599 2.952 -11.023 1.00 97.06 81 CYS A C 1
ATOM 628 O O . CYS A 1 81 ? -0.709 3.808 -11.100 1.00 97.06 81 CYS A O 1
ATOM 630 N N . THR A 1 82 ? -2.758 3.048 -11.677 1.00 96.12 82 THR A N 1
ATOM 631 C CA . THR A 1 82 ? -3.205 4.205 -12.459 1.00 96.12 82 THR A CA 1
ATOM 632 C C . THR A 1 82 ? -4.534 4.767 -11.917 1.00 96.12 82 THR A C 1
ATOM 634 O O . THR A 1 82 ? -4.888 4.536 -10.759 1.00 96.12 82 THR A O 1
ATOM 637 N N . GLY A 1 83 ? -5.234 5.593 -12.695 1.00 96.44 83 GLY A N 1
ATOM 638 C CA . GLY A 1 83 ? -6.473 6.238 -12.262 1.00 96.44 83 GLY A CA 1
ATOM 639 C C . GLY A 1 83 ? -6.291 7.318 -11.186 1.00 96.44 83 GLY A C 1
ATOM 640 O O . GLY A 1 83 ? -5.240 7.965 -11.064 1.00 96.44 83 GLY A O 1
ATOM 641 N N . HIS A 1 84 ? -7.350 7.551 -10.405 1.00 96.88 84 HIS A N 1
ATOM 642 C CA . HIS A 1 84 ? -7.334 8.517 -9.310 1.00 96.88 84 HIS A CA 1
ATOM 643 C C . HIS A 1 84 ? -6.425 8.026 -8.180 1.00 96.88 84 HIS A C 1
ATOM 645 O O . HIS A 1 84 ? -6.357 6.831 -7.895 1.00 96.88 84 HIS A O 1
ATOM 651 N N . LYS A 1 85 ? -5.709 8.946 -7.524 1.00 97.06 85 LYS A N 1
ATOM 652 C CA . LYS A 1 85 ? -4.720 8.587 -6.505 1.00 97.06 85 LYS A CA 1
ATOM 653 C C . LYS A 1 85 ? -4.747 9.506 -5.299 1.00 97.06 85 LYS A C 1
ATOM 655 O O . LYS A 1 85 ? -4.935 10.714 -5.426 1.00 97.06 85 LYS A O 1
ATOM 660 N N . SER A 1 86 ? -4.412 8.937 -4.147 1.00 97.38 86 SER A N 1
ATOM 661 C CA . SER A 1 86 ? -4.096 9.687 -2.933 1.00 97.38 86 SER A CA 1
ATOM 662 C C . SER A 1 86 ? -2.678 9.374 -2.479 1.00 97.38 86 SER A C 1
ATOM 664 O O . SER A 1 86 ? -2.234 8.229 -2.529 1.00 97.38 86 SER A O 1
ATOM 666 N N . THR A 1 87 ? -1.954 10.416 -2.071 1.00 97.38 87 THR A N 1
ATOM 667 C CA . THR A 1 87 ? -0.549 10.333 -1.655 1.00 97.38 87 THR A CA 1
ATOM 668 C C . THR A 1 87 ? -0.442 10.630 -0.168 1.00 97.38 87 THR A C 1
ATOM 670 O O . THR A 1 87 ? -0.841 11.703 0.285 1.00 97.38 87 THR A O 1
ATOM 673 N N . ILE A 1 88 ? 0.158 9.713 0.582 1.00 97.75 88 ILE A N 1
ATOM 674 C CA . ILE A 1 88 ? 0.378 9.832 2.018 1.00 97.75 88 ILE A CA 1
ATOM 675 C C . ILE A 1 88 ? 1.877 9.894 2.291 1.00 97.75 88 ILE A C 1
ATOM 677 O O . ILE A 1 88 ? 2.621 9.005 1.886 1.00 97.75 88 ILE A O 1
ATOM 681 N N . ARG A 1 89 ? 2.333 10.939 2.992 1.00 97.75 89 ARG A N 1
ATOM 682 C CA . ARG A 1 89 ? 3.738 11.069 3.412 1.00 97.75 89 ARG A CA 1
ATOM 683 C C . ARG A 1 89 ? 4.023 10.146 4.594 1.00 97.75 89 ARG A C 1
ATOM 685 O O . ARG A 1 89 ? 3.481 10.357 5.678 1.00 97.75 89 ARG A O 1
ATOM 692 N N . LEU A 1 90 ? 4.913 9.177 4.393 1.00 96.81 90 LEU A N 1
ATOM 693 C CA . LEU A 1 90 ? 5.248 8.151 5.389 1.00 96.81 90 LEU A CA 1
ATOM 694 C C . LEU A 1 90 ? 5.999 8.728 6.597 1.00 96.81 90 LEU A C 1
ATOM 696 O O . LEU A 1 90 ? 5.829 8.257 7.715 1.00 96.81 90 LEU A O 1
ATOM 700 N N . SER A 1 91 ? 6.750 9.814 6.404 1.00 96.31 91 SER A N 1
ATOM 701 C CA . SER A 1 91 ? 7.428 10.546 7.487 1.00 96.31 91 SER A CA 1
ATOM 702 C C . SER A 1 91 ? 6.487 11.299 8.439 1.00 96.31 91 SER A C 1
ATOM 704 O O . SER A 1 91 ? 6.925 11.780 9.481 1.00 96.31 91 SER A O 1
ATOM 706 N N . LYS A 1 92 ? 5.204 11.463 8.087 1.00 97.00 92 LYS A N 1
ATOM 707 C CA . LYS A 1 92 ? 4.240 12.258 8.872 1.00 97.00 92 LYS A CA 1
ATOM 708 C C . LYS A 1 92 ? 3.254 11.418 9.667 1.00 97.00 92 LYS A C 1
ATOM 710 O O . LYS A 1 92 ? 2.634 11.936 10.589 1.00 97.00 92 LYS A O 1
ATOM 715 N N . THR A 1 93 ? 3.069 10.158 9.297 1.00 96.94 93 THR A N 1
ATOM 716 C CA . THR A 1 93 ? 2.092 9.275 9.927 1.00 96.94 93 THR A CA 1
ATOM 717 C C . THR A 1 93 ? 2.421 7.822 9.619 1.00 96.94 93 THR A C 1
ATOM 719 O O . THR A 1 93 ? 3.044 7.513 8.606 1.00 96.94 93 THR A O 1
ATOM 722 N N . THR A 1 94 ? 1.954 6.926 10.480 1.00 97.19 94 THR A N 1
ATOM 723 C CA . THR A 1 94 ? 1.941 5.473 10.263 1.00 97.19 94 THR A CA 1
ATOM 724 C C . THR A 1 94 ? 0.534 4.935 9.990 1.00 97.19 94 THR A C 1
ATOM 726 O O . THR A 1 94 ? 0.301 3.725 9.978 1.00 97.19 94 THR A O 1
ATOM 729 N N . THR A 1 95 ? -0.437 5.837 9.817 1.00 97.81 95 THR A N 1
ATOM 730 C CA . THR A 1 95 ? -1.858 5.506 9.702 1.00 97.81 95 THR A CA 1
ATOM 731 C C . THR A 1 95 ? -2.626 6.464 8.788 1.00 97.81 95 THR A C 1
ATOM 733 O O . THR A 1 95 ? -2.261 7.630 8.620 1.00 97.81 95 THR A O 1
ATOM 736 N N . VAL A 1 96 ? -3.739 5.972 8.243 1.00 97.94 96 VAL A N 1
ATOM 737 C CA . VAL A 1 96 ? -4.825 6.765 7.656 1.00 97.94 96 VAL A CA 1
ATOM 738 C C . VAL A 1 96 ? -6.122 6.291 8.294 1.00 97.94 96 VAL A C 1
ATOM 740 O O . VAL A 1 96 ? -6.517 5.149 8.077 1.00 97.94 96 VAL A O 1
ATOM 743 N N . SER A 1 97 ? -6.780 7.145 9.079 1.00 97.56 97 SER A N 1
ATOM 744 C CA . SER A 1 97 ? -8.042 6.804 9.751 1.00 97.56 97 SER A CA 1
ATOM 745 C C . SER A 1 97 ? -9.251 6.820 8.815 1.00 97.56 97 SER A C 1
ATOM 747 O O . SER A 1 97 ? -10.210 6.100 9.069 1.00 97.56 97 SER A O 1
ATOM 749 N N . ASP A 1 98 ? -9.215 7.599 7.735 1.00 97.06 98 ASP A N 1
ATOM 750 C CA . ASP A 1 98 ? -10.252 7.624 6.702 1.00 97.06 98 ASP A CA 1
ATOM 751 C C . ASP A 1 98 ? -9.640 8.067 5.367 1.00 97.06 98 ASP A C 1
ATOM 753 O O . ASP A 1 98 ? -9.052 9.149 5.271 1.00 97.06 98 ASP A O 1
ATOM 757 N N . PHE A 1 99 ? -9.777 7.238 4.332 1.00 95.50 99 PHE A N 1
ATOM 758 C CA . PHE A 1 99 ? -9.358 7.567 2.968 1.00 95.50 99 PHE A CA 1
ATOM 759 C C . PHE A 1 99 ? -10.249 8.624 2.288 1.00 95.50 99 PHE A C 1
ATOM 761 O O . PHE A 1 99 ? -9.924 9.086 1.191 1.00 95.50 99 PHE A O 1
ATOM 768 N N . LYS A 1 100 ? -11.332 9.061 2.945 1.00 93.56 100 LYS A N 1
ATOM 769 C CA . LYS A 1 100 ? -12.274 10.089 2.489 1.00 93.56 100 LYS A CA 1
ATOM 770 C C . LYS A 1 100 ? -12.801 9.768 1.090 1.00 93.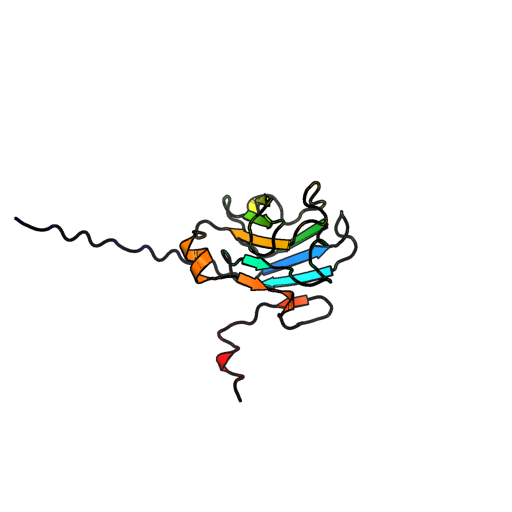56 100 LYS A C 1
ATOM 772 O O . LYS A 1 100 ? -13.567 8.826 0.930 1.00 93.56 100 LYS A O 1
ATOM 777 N N . VAL A 1 101 ? -12.370 10.531 0.087 1.00 90.56 101 VAL A N 1
ATOM 778 C CA . VAL A 1 101 ? -12.795 10.403 -1.314 1.00 90.56 101 VAL A CA 1
ATOM 779 C C . VAL A 1 101 ? -12.309 9.114 -1.979 1.00 90.56 101 VAL A C 1
ATOM 781 O O . VAL A 1 101 ? -12.932 8.670 -2.929 1.00 90.56 101 VAL A O 1
ATOM 784 N N . MET A 1 102 ? -11.237 8.498 -1.468 1.00 92.19 102 MET A N 1
ATOM 785 C CA . MET A 1 102 ? -10.715 7.217 -1.971 1.00 92.19 102 MET A CA 1
ATOM 786 C C . MET A 1 102 ? -11.335 6.002 -1.263 1.00 92.19 102 MET A C 1
ATOM 788 O O . MET A 1 102 ? -10.975 4.859 -1.537 1.00 92.19 102 MET A O 1
ATOM 792 N N . LYS A 1 103 ? -12.212 6.213 -0.275 1.00 91.31 103 LYS A N 1
ATOM 793 C CA . LYS A 1 103 ? -12.801 5.111 0.488 1.00 91.31 103 LYS A CA 1
ATOM 794 C C . LYS A 1 103 ? -13.647 4.234 -0.431 1.00 91.31 103 LYS A C 1
ATOM 796 O O . LYS A 1 103 ? -14.570 4.727 -1.069 1.00 91.31 103 LYS A O 1
ATOM 801 N N . GLY A 1 104 ? -13.385 2.931 -0.407 1.00 90.12 104 GLY A N 1
ATOM 802 C CA . GLY A 1 104 ? -14.150 1.960 -1.183 1.00 90.12 104 GLY A CA 1
ATOM 803 C C . GLY A 1 104 ? -13.894 2.026 -2.690 1.00 90.12 104 GLY A C 1
ATOM 804 O O . GLY A 1 104 ? -14.681 1.492 -3.457 1.00 90.12 104 GLY A O 1
ATOM 805 N N . THR A 1 105 ? -12.824 2.703 -3.114 1.00 95.38 105 THR A N 1
ATOM 806 C CA . THR A 1 105 ? -12.430 2.791 -4.526 1.00 95.38 105 THR A CA 1
ATOM 807 C C . THR A 1 105 ? -10.984 2.367 -4.752 1.00 95.38 105 THR A C 1
ATOM 809 O O . THR A 1 105 ? -10.477 2.541 -5.846 1.00 95.38 105 THR A O 1
ATOM 812 N N . ILE A 1 106 ? -10.257 1.963 -3.704 1.00 97.06 106 ILE A N 1
ATOM 813 C CA . ILE A 1 106 ? -8.828 1.646 -3.795 1.00 97.06 106 ILE A CA 1
ATOM 814 C C . ILE A 1 106 ? -8.656 0.212 -4.291 1.00 97.06 106 ILE A C 1
ATOM 816 O O . ILE A 1 106 ? -9.142 -0.721 -3.650 1.00 97.06 106 ILE A O 1
ATOM 820 N N . SER A 1 107 ? -7.859 0.070 -5.347 1.00 97.56 107 SER A N 1
ATOM 821 C CA . SER A 1 107 ? -7.630 -1.192 -6.065 1.00 97.56 107 SER A CA 1
ATOM 822 C C . SER A 1 107 ? -6.145 -1.554 -6.163 1.00 97.56 107 SER A C 1
ATOM 824 O O . SER A 1 107 ? -5.792 -2.697 -6.445 1.00 97.56 107 SER A O 1
ATOM 826 N N . SER A 1 108 ? -5.238 -0.608 -5.898 1.00 97.81 108 SER A N 1
ATOM 827 C CA . SER A 1 108 ? -3.802 -0.896 -5.805 1.00 97.81 108 SER A CA 1
ATOM 828 C C . SER A 1 108 ? -3.025 0.144 -4.996 1.00 97.81 108 SER A C 1
ATOM 830 O O . SER A 1 108 ? -3.542 1.208 -4.635 1.00 97.81 108 SER A O 1
ATOM 832 N N . PHE A 1 109 ? -1.764 -0.166 -4.686 1.00 98.06 109 PHE A N 1
ATOM 833 C CA . PHE A 1 109 ? -0.853 0.749 -4.007 1.00 98.06 109 PHE A CA 1
ATOM 834 C C . PHE A 1 109 ? 0.613 0.595 -4.435 1.00 98.06 109 PHE A C 1
ATOM 836 O O . PHE A 1 109 ? 1.046 -0.452 -4.916 1.00 98.06 109 PHE A O 1
ATOM 843 N N . ILE A 1 110 ? 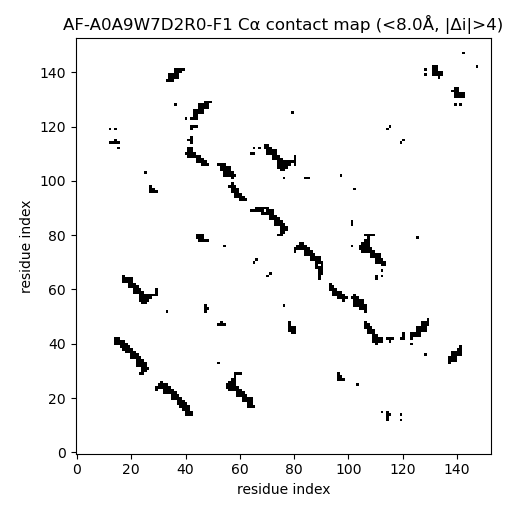1.392 1.657 -4.205 1.00 97.44 110 ILE A N 1
ATOM 844 C CA . ILE A 1 110 ? 2.856 1.689 -4.328 1.00 97.44 110 ILE A CA 1
ATOM 845 C C . ILE A 1 110 ? 3.445 2.390 -3.105 1.00 97.44 110 ILE A C 1
ATOM 847 O O . ILE A 1 110 ? 2.991 3.468 -2.720 1.00 97.44 110 ILE A O 1
ATOM 851 N N . VAL A 1 111 ? 4.529 1.838 -2.559 1.00 97.81 111 VAL A N 1
ATOM 852 C CA . VAL A 1 111 ? 5.457 2.591 -1.703 1.00 97.81 111 VAL A CA 1
ATOM 853 C C . VAL A 1 111 ? 6.527 3.224 -2.589 1.00 97.81 111 VAL A C 1
ATOM 855 O O . VAL A 1 111 ? 7.318 2.515 -3.216 1.00 97.81 111 VAL A O 1
ATOM 858 N N . LYS A 1 112 ? 6.532 4.557 -2.680 1.00 96.00 112 LYS A N 1
ATOM 859 C CA . LYS A 1 112 ? 7.545 5.319 -3.414 1.00 96.00 112 LYS A CA 1
ATOM 860 C C . LYS A 1 112 ? 8.625 5.828 -2.475 1.00 96.00 112 LYS A C 1
ATOM 862 O O . LYS A 1 112 ? 8.318 6.429 -1.447 1.00 96.00 112 LYS A O 1
ATOM 867 N N . THR A 1 113 ? 9.871 5.662 -2.888 1.00 95.19 113 THR A N 1
ATOM 868 C CA . THR A 1 113 ? 11.055 6.218 -2.229 1.00 95.19 113 THR A CA 1
ATOM 869 C C . THR A 1 113 ? 11.850 7.073 -3.210 1.00 95.19 113 THR A C 1
ATOM 871 O O . THR A 1 113 ? 11.498 7.179 -4.388 1.00 95.19 113 THR A O 1
ATOM 874 N N . LYS A 1 114 ? 12.967 7.657 -2.761 1.00 91.19 114 LYS A N 1
ATOM 875 C CA . LYS A 1 114 ? 13.905 8.375 -3.646 1.00 91.19 114 LYS A CA 1
ATOM 876 C C . LYS A 1 114 ? 14.407 7.518 -4.823 1.00 91.19 114 LYS A C 1
ATOM 878 O O . LYS A 1 114 ? 14.739 8.065 -5.870 1.00 91.19 114 LYS A O 1
ATOM 883 N N . ALA A 1 115 ? 14.452 6.195 -4.664 1.00 88.88 115 ALA A N 1
ATOM 884 C CA . ALA A 1 115 ? 14.872 5.264 -5.710 1.00 88.88 115 ALA A CA 1
ATOM 885 C C . ALA A 1 115 ? 13.758 4.923 -6.717 1.00 88.88 115 ALA A C 1
ATOM 887 O O . ALA A 1 115 ? 14.020 4.262 -7.722 1.00 88.88 115 ALA A O 1
ATOM 888 N N . THR A 1 116 ? 12.513 5.345 -6.472 1.00 92.06 116 THR A N 1
ATOM 889 C CA . THR A 1 116 ? 11.391 5.014 -7.349 1.00 92.06 116 THR A CA 1
ATOM 890 C C . THR A 1 116 ? 11.430 5.834 -8.634 1.00 92.06 116 THR A C 1
ATOM 892 O O . THR A 1 116 ? 11.081 7.013 -8.660 1.00 92.06 116 THR A O 1
ATOM 895 N N . THR A 1 117 ? 11.785 5.166 -9.727 1.00 91.56 117 THR A N 1
ATOM 896 C CA . THR A 1 117 ? 11.716 5.668 -11.105 1.00 91.56 117 THR A CA 1
ATOM 897 C C . THR A 1 117 ? 10.765 4.802 -11.933 1.00 91.56 117 THR A C 1
ATOM 899 O O . THR A 1 117 ? 10.409 3.697 -11.521 1.00 91.56 117 THR A O 1
ATOM 902 N N . SER A 1 118 ? 10.367 5.257 -13.126 1.00 88.69 118 SER A N 1
ATOM 903 C CA . SER A 1 118 ? 9.584 4.420 -14.053 1.00 88.69 118 SER A CA 1
ATOM 904 C C . SER A 1 118 ? 10.323 3.130 -14.428 1.00 88.69 118 SER A C 1
ATOM 906 O O . SER A 1 118 ? 9.694 2.084 -14.546 1.00 88.69 118 SER A O 1
ATOM 908 N N . ALA A 1 119 ? 11.655 3.182 -14.542 1.00 90.62 119 ALA A N 1
ATOM 909 C CA . ALA A 1 119 ? 12.488 2.006 -14.786 1.00 90.62 119 ALA A CA 1
ATOM 910 C C . ALA A 1 119 ? 12.475 1.033 -13.595 1.00 90.62 119 ALA A C 1
ATOM 912 O O . ALA A 1 119 ? 12.326 -0.169 -13.796 1.00 90.62 119 ALA A O 1
ATOM 913 N N . ALA A 1 120 ? 12.552 1.541 -12.359 1.00 90.31 120 ALA A N 1
ATOM 914 C CA . ALA A 1 120 ? 12.443 0.716 -11.154 1.00 90.31 120 ALA A CA 1
ATOM 915 C C . ALA A 1 120 ? 11.059 0.052 -11.041 1.00 90.31 120 ALA A C 1
ATOM 917 O O . ALA A 1 120 ? 10.968 -1.124 -10.698 1.00 90.31 120 ALA A O 1
ATOM 918 N N . ILE A 1 121 ? 9.986 0.779 -11.383 1.00 90.94 121 ILE A N 1
ATOM 919 C CA . ILE A 1 121 ? 8.626 0.220 -11.422 1.00 90.94 121 ILE A CA 1
ATOM 920 C C . ILE A 1 121 ? 8.508 -0.860 -12.497 1.00 90.94 121 ILE A C 1
ATOM 922 O O . ILE A 1 121 ? 7.986 -1.935 -12.219 1.00 90.94 121 ILE A O 1
ATOM 926 N N . ALA A 1 122 ? 9.033 -0.620 -13.702 1.00 90.06 122 ALA A N 1
ATOM 927 C CA . ALA A 1 122 ? 9.032 -1.614 -14.773 1.00 90.06 122 ALA A CA 1
ATOM 928 C C . ALA A 1 122 ? 9.820 -2.877 -14.385 1.00 90.06 122 ALA A C 1
ATOM 930 O O . ALA A 1 122 ? 9.363 -3.987 -14.641 1.00 90.06 122 ALA A O 1
ATOM 931 N N . LYS A 1 123 ? 10.964 -2.712 -13.711 1.00 90.56 123 LYS A N 1
ATOM 932 C CA . LYS A 1 123 ? 11.802 -3.818 -13.233 1.00 90.56 123 LYS A CA 1
ATOM 933 C C . LYS A 1 123 ? 11.142 -4.625 -12.112 1.00 90.56 123 LYS A C 1
ATOM 935 O O . LYS A 1 123 ? 11.210 -5.850 -12.131 1.00 90.56 123 LYS A O 1
ATOM 940 N N . ARG A 1 124 ? 10.493 -3.970 -11.142 1.00 90.69 124 ARG A N 1
ATOM 941 C CA . ARG A 1 124 ? 9.780 -4.653 -10.044 1.00 90.69 124 ARG A CA 1
ATOM 942 C C . ARG A 1 124 ? 8.436 -5.231 -10.474 1.00 90.69 124 ARG A C 1
ATOM 944 O O . ARG A 1 124 ? 7.983 -6.214 -9.882 1.00 90.69 124 ARG A O 1
ATOM 951 N N . GLY A 1 125 ? 7.817 -4.649 -11.492 1.00 92.62 125 GLY A N 1
ATOM 952 C CA . GLY A 1 125 ? 6.557 -5.098 -12.057 1.00 92.62 125 GLY A CA 1
ATOM 953 C C . GLY A 1 125 ? 5.363 -4.912 -11.120 1.00 92.62 125 GLY A C 1
ATOM 954 O O . GLY A 1 125 ? 5.360 -4.086 -10.200 1.00 92.62 125 GLY A O 1
ATOM 955 N N . LYS A 1 126 ? 4.326 -5.701 -11.393 1.00 94.44 126 LYS A N 1
ATOM 956 C CA . LYS A 1 126 ? 3.054 -5.721 -10.667 1.00 94.44 126 LYS A CA 1
ATOM 957 C C . LYS A 1 126 ? 2.926 -7.040 -9.906 1.00 94.44 126 LYS A C 1
ATOM 959 O O . LYS A 1 126 ? 3.435 -8.060 -10.365 1.00 94.44 126 LYS A O 1
ATOM 964 N N . SER A 1 127 ? 2.245 -7.028 -8.768 1.00 94.62 127 SER A N 1
ATOM 965 C CA . SER A 1 127 ? 1.959 -8.225 -7.980 1.00 94.62 127 SER A CA 1
ATOM 966 C C . SER A 1 127 ? 0.533 -8.169 -7.449 1.00 94.62 127 SER A C 1
ATOM 968 O O . SER A 1 127 ? 0.174 -7.229 -6.742 1.00 94.62 127 SER A O 1
ATOM 970 N N . ASN A 1 128 ? -0.281 -9.165 -7.801 1.00 93.69 128 ASN A N 1
ATOM 971 C CA . ASN A 1 128 ? -1.612 -9.322 -7.224 1.00 93.69 128 ASN A CA 1
ATOM 972 C C . ASN A 1 128 ? -1.480 -10.032 -5.877 1.00 93.69 128 ASN A C 1
ATOM 974 O O . ASN A 1 128 ? -1.076 -11.197 -5.821 1.00 93.69 128 ASN A O 1
ATOM 978 N N . ILE A 1 129 ? -1.828 -9.331 -4.799 1.00 92.06 129 ILE A N 1
ATOM 979 C CA . ILE A 1 129 ? -1.649 -9.849 -3.442 1.00 92.06 129 ILE A CA 1
ATOM 980 C C . ILE A 1 129 ? -2.645 -10.964 -3.106 1.00 92.06 129 ILE A C 1
ATOM 982 O O . ILE A 1 129 ? -2.419 -11.739 -2.181 1.00 92.06 129 ILE A O 1
ATOM 986 N N . CYS A 1 130 ? -3.735 -11.085 -3.866 1.00 88.00 130 CYS A N 1
ATOM 987 C CA . CYS A 1 130 ? -4.714 -12.153 -3.692 1.00 88.00 130 CYS A CA 1
ATOM 988 C C . CYS A 1 130 ? -4.145 -13.535 -4.055 1.00 88.00 130 CYS A C 1
ATOM 990 O O . CYS A 1 130 ? -4.659 -14.549 -3.590 1.00 88.00 130 CYS A O 1
ATOM 992 N N . ASN A 1 131 ? -3.054 -13.577 -4.828 1.00 87.88 131 ASN A N 1
ATOM 993 C CA . ASN A 1 131 ? -2.356 -14.812 -5.195 1.00 87.88 131 ASN A CA 1
ATOM 994 C C . ASN A 1 131 ? -1.296 -15.231 -4.166 1.00 87.88 131 ASN A C 1
ATOM 996 O O . ASN A 1 131 ? -0.593 -16.219 -4.371 1.00 87.88 131 ASN A O 1
ATOM 1000 N N . TRP A 1 132 ? -1.122 -14.467 -3.086 1.00 89.31 132 TRP A N 1
ATOM 1001 C CA . TRP A 1 132 ? -0.078 -14.728 -2.103 1.00 89.31 132 TRP A CA 1
ATOM 1002 C C . TRP A 1 132 ? -0.510 -15.760 -1.070 1.00 89.31 132 TRP A C 1
ATOM 1004 O O . TRP A 1 132 ? -1.682 -15.869 -0.695 1.00 89.31 132 TRP A O 1
ATOM 1014 N N . LYS A 1 133 ? 0.471 -16.506 -0.557 1.00 83.00 133 LYS A N 1
ATOM 1015 C CA . LYS A 1 133 ? 0.239 -17.476 0.511 1.00 83.00 133 LYS A CA 1
ATOM 1016 C C . LYS A 1 133 ? -0.164 -16.764 1.799 1.00 83.00 133 LYS A C 1
ATOM 1018 O O . LYS A 1 133 ? 0.423 -15.756 2.201 1.00 83.00 133 LYS A O 1
ATOM 1023 N N . ARG A 1 134 ? -1.155 -17.339 2.479 1.00 81.62 134 ARG A N 1
ATOM 1024 C CA . ARG A 1 134 ? -1.517 -16.943 3.841 1.00 81.62 134 ARG A CA 1
ATOM 1025 C C . ARG A 1 134 ? -0.463 -17.467 4.806 1.00 81.62 134 ARG A C 1
ATOM 1027 O O . ARG A 1 134 ? -0.135 -18.648 4.775 1.00 81.62 134 ARG A O 1
ATOM 1034 N N . VAL A 1 135 ? 0.033 -16.589 5.667 1.00 78.19 135 VAL A N 1
ATOM 1035 C CA . VAL A 1 135 ? 1.028 -16.914 6.706 1.00 78.19 135 VAL A CA 1
ATOM 1036 C C . VAL A 1 135 ? 0.426 -16.898 8.115 1.00 78.19 135 VAL A C 1
ATOM 1038 O O . VAL A 1 135 ? 1.114 -17.169 9.092 1.00 78.19 135 VAL A O 1
ATOM 1041 N N . GLY A 1 136 ? -0.874 -16.613 8.221 1.00 71.56 136 GLY A N 1
ATOM 1042 C CA . GLY A 1 136 ? -1.637 -16.589 9.464 1.00 71.56 136 GLY A CA 1
ATOM 1043 C C . GLY A 1 136 ? -3.102 -16.214 9.225 1.00 71.56 136 GLY A C 1
ATOM 1044 O O . GLY A 1 136 ? -3.567 -16.124 8.083 1.00 71.56 136 GLY A O 1
ATOM 1045 N N . THR A 1 137 ? -3.849 -15.973 10.304 1.00 72.38 137 THR A N 1
ATOM 1046 C CA . THR A 1 137 ? -5.260 -15.564 10.232 1.00 72.38 137 THR A CA 1
ATOM 1047 C C . THR A 1 137 ? -5.379 -14.113 9.761 1.00 72.38 137 THR A C 1
ATOM 1049 O O . THR A 1 137 ? -5.303 -13.186 10.562 1.00 72.38 137 THR A O 1
ATOM 1052 N N . GLY A 1 138 ? -5.592 -13.919 8.457 1.00 75.25 138 GLY A N 1
ATOM 1053 C CA . GLY A 1 138 ? -5.753 -12.590 7.849 1.00 75.25 138 GLY A CA 1
ATOM 1054 C C . GLY A 1 138 ? -4.444 -11.924 7.416 1.00 75.25 138 GLY A C 1
ATOM 1055 O O . GLY A 1 138 ? -4.473 -10.769 6.998 1.00 75.25 138 GLY A O 1
ATOM 1056 N N . ASP A 1 139 ? -3.325 -12.647 7.464 1.00 82.38 139 ASP A N 1
ATOM 1057 C CA . ASP A 1 139 ? -2.015 -12.148 7.052 1.00 82.38 139 ASP A CA 1
ATOM 1058 C C . ASP A 1 139 ? -1.540 -12.881 5.793 1.00 82.38 139 ASP A C 1
ATOM 1060 O O . ASP A 1 139 ? -1.573 -14.115 5.715 1.00 82.38 139 ASP A O 1
ATOM 1064 N N . ILE A 1 140 ? -1.066 -12.114 4.816 1.00 84.50 140 ILE A N 1
ATOM 1065 C CA . ILE A 1 140 ? -0.407 -12.616 3.607 1.00 84.50 140 ILE A CA 1
ATOM 1066 C C . ILE A 1 140 ? 1.010 -12.065 3.530 1.00 84.50 140 ILE A C 1
ATOM 1068 O O . ILE A 1 140 ? 1.301 -10.993 4.071 1.00 84.50 140 ILE A O 1
ATOM 1072 N N . ALA A 1 141 ? 1.892 -12.796 2.862 1.00 82.31 141 ALA A N 1
ATOM 1073 C CA . ALA A 1 141 ? 3.272 -12.383 2.678 1.00 82.31 141 ALA A CA 1
ATOM 1074 C C . ALA A 1 141 ? 3.702 -12.532 1.223 1.00 82.31 141 ALA A C 1
ATOM 1076 O O . ALA A 1 141 ? 3.350 -13.504 0.555 1.00 82.31 141 ALA A O 1
ATOM 1077 N N . GLU A 1 142 ? 4.480 -11.560 0.762 1.00 82.44 142 GLU A N 1
ATOM 1078 C CA . GLU A 1 142 ? 5.205 -11.648 -0.496 1.00 82.44 142 GLU A CA 1
ATOM 1079 C C . GLU A 1 142 ? 6.170 -12.837 -0.422 1.00 82.44 142 GLU A C 1
ATOM 1081 O O . GLU A 1 142 ? 6.974 -12.923 0.509 1.00 82.44 142 GLU A O 1
ATOM 1086 N N . GLU A 1 143 ? 6.074 -13.772 -1.373 1.00 71.44 143 GLU A N 1
ATOM 1087 C CA . GLU A 1 143 ? 7.043 -14.865 -1.449 1.00 71.44 143 GLU A CA 1
ATOM 1088 C C . GLU A 1 143 ? 8.436 -14.283 -1.690 1.00 71.44 143 GLU A C 1
ATOM 1090 O O . GLU A 1 143 ? 8.645 -13.517 -2.634 1.00 71.44 143 GLU A O 1
ATOM 1095 N N . ASP A 1 144 ? 9.388 -14.654 -0.834 1.00 62.12 144 ASP A N 1
ATOM 1096 C CA . ASP A 1 144 ? 10.790 -14.342 -1.066 1.00 62.12 144 ASP A CA 1
ATOM 1097 C C . ASP A 1 144 ? 11.280 -15.163 -2.273 1.00 62.12 144 ASP A C 1
ATOM 1099 O O . ASP A 1 144 ? 11.326 -16.400 -2.196 1.00 62.12 144 ASP A O 1
ATOM 1103 N N . PRO A 1 145 ? 11.666 -14.522 -3.392 1.00 53.16 145 PRO A N 1
ATOM 1104 C CA . PRO A 1 145 ? 12.181 -15.240 -4.550 1.00 53.16 145 PRO A CA 1
ATOM 1105 C C . PRO A 1 145 ? 13.447 -16.058 -4.236 1.00 53.16 145 PRO A C 1
ATOM 1107 O O . PRO A 1 145 ? 13.707 -17.035 -4.937 1.00 53.16 145 PRO A O 1
ATOM 1110 N N . ALA A 1 146 ? 14.209 -15.729 -3.183 1.00 49.34 146 ALA A N 1
ATOM 1111 C CA . ALA A 1 146 ? 15.365 -16.518 -2.753 1.00 49.34 146 ALA A CA 1
ATOM 1112 C C . ALA A 1 146 ? 14.970 -17.854 -2.095 1.00 49.34 146 ALA A C 1
ATOM 1114 O O . ALA A 1 146 ? 15.698 -18.838 -2.217 1.00 49.34 146 ALA A O 1
ATOM 1115 N N . LEU A 1 147 ? 13.805 -17.924 -1.442 1.00 45.66 147 LEU A N 1
ATOM 1116 C CA . LEU A 1 147 ? 13.288 -19.149 -0.818 1.00 45.66 147 LEU A CA 1
ATOM 1117 C C . LEU A 1 147 ? 12.500 -20.027 -1.803 1.00 45.66 147 LEU A C 1
ATOM 1119 O O . LEU A 1 147 ? 12.436 -21.242 -1.627 1.00 45.66 147 LEU A O 1
ATOM 1123 N N . ALA A 1 148 ? 11.952 -19.447 -2.876 1.00 44.38 148 ALA A N 1
ATOM 1124 C CA . ALA A 1 148 ? 11.219 -20.181 -3.912 1.00 44.38 148 ALA A CA 1
ATOM 1125 C C . ALA A 1 148 ? 12.101 -21.142 -4.743 1.00 44.38 148 ALA A C 1
ATOM 1127 O O . ALA A 1 148 ? 11.587 -22.080 -5.354 1.00 44.38 148 ALA A O 1
ATOM 1128 N N . LEU A 1 149 ? 13.426 -20.946 -4.749 1.00 42.88 149 LEU A N 1
ATOM 1129 C CA . LEU A 1 149 ? 14.379 -21.828 -5.437 1.00 42.88 149 LEU A CA 1
ATOM 1130 C C . LEU A 1 149 ? 14.621 -23.162 -4.711 1.00 42.88 149 LEU A C 1
ATOM 1132 O O . LEU A 1 149 ? 15.094 -24.103 -5.340 1.00 42.88 149 LEU A O 1
ATOM 1136 N N . PHE A 1 150 ? 14.267 -23.272 -3.426 1.00 41.41 150 PHE A N 1
ATOM 1137 C CA . PHE A 1 150 ? 14.493 -24.482 -2.622 1.00 41.41 150 PHE A CA 1
ATOM 1138 C C . PHE A 1 150 ? 13.296 -25.445 -2.582 1.00 41.41 150 PHE A C 1
ATOM 1140 O O . PHE A 1 150 ? 13.399 -26.516 -1.991 1.00 41.41 150 PHE A O 1
ATOM 1147 N N . PHE A 1 151 ? 12.172 -25.093 -3.216 1.00 40.12 151 PHE A N 1
ATOM 1148 C CA . PHE A 1 151 ? 10.933 -25.885 -3.190 1.00 40.12 151 PHE A CA 1
ATOM 1149 C C . PHE A 1 151 ? 10.415 -26.271 -4.583 1.00 40.12 151 PHE A C 1
ATOM 1151 O O . PHE A 1 151 ? 9.213 -26.466 -4.766 1.00 40.12 151 PHE A O 1
ATOM 1158 N N . ARG A 1 152 ? 11.299 -26.393 -5.580 1.00 34.19 152 ARG A N 1
ATOM 1159 C CA . ARG A 1 152 ? 10.948 -27.090 -6.826 1.00 34.19 152 ARG A CA 1
ATOM 1160 C C . ARG A 1 152 ? 11.207 -28.595 -6.634 1.00 34.19 152 ARG A C 1
ATOM 1162 O O . ARG A 1 152 ? 12.356 -28.925 -6.348 1.00 34.19 152 ARG A O 1
ATOM 1169 N N . PRO A 1 153 ? 10.181 -29.467 -6.708 1.00 42.78 153 PRO A N 1
ATOM 1170 C CA . PRO A 1 153 ? 10.374 -30.918 -6.708 1.00 42.78 153 PRO A CA 1
ATOM 1171 C C . PRO A 1 153 ? 11.120 -31.399 -7.957 1.00 42.78 153 PRO A C 1
ATOM 1173 O O . PRO A 1 153 ? 11.071 -30.686 -8.990 1.00 42.78 153 PRO A O 1
#